Protein AF-A0A3N4H9L9-F1 (afdb_monomer_lite)

Organism: NCBI:txid1160509

Sequence (85 aa):
NTLHNHEPSSDPRQHPQHCRLSSEQREFIRQETRAGVTAANICVSLAEKWPDCLATRRTIYNTQLALRLEELKGRSEIQALLDEM

pLDDT: mean 82.78, std 12.42, range [49.0, 96.06]

Radius of gyration: 16.58 Å; chains: 1; bounding box: 51×20×43 Å

Foldseek 3Di:
DPDDVDDDDPDCLVPVVQQDDDPVLLVLLVVCVVVVHQLVVSVVVCCVVPVSRSHDSVNSVVSVVVVVCVVVVNDDPVRSVVVVD

Secondary structure (DSSP, 8-state):
----SSPPP--GGGSTTTTPPPHHHHHHHHHHHHTT--HHHHHHHHHHH-TT----HHHHHHHHHHHHHHHTTT--HHHHHHTT-

Structure (mmCIF, N/CA/C/O backbone):
data_AF-A0A3N4H9L9-F1
#
_entry.id   AF-A0A3N4H9L9-F1
#
loop_
_atom_site.group_PDB
_atom_site.id
_atom_site.type_symbol
_atom_site.label_atom_id
_atom_site.label_alt_id
_atom_site.label_comp_id
_atom_site.label_asym_id
_atom_site.label_entity_id
_atom_site.label_seq_id
_atom_site.pdbx_PDB_ins_code
_atom_site.Cartn_x
_atom_site.Cartn_y
_atom_site.Cartn_z
_atom_site.occupancy
_atom_site.B_iso_or_equiv
_atom_site.auth_seq_id
_atom_site.auth_comp_id
_atom_site.auth_asym_id
_atom_site.auth_atom_id
_atom_site.pdbx_PDB_model_num
ATOM 1 N N . ASN A 1 1 ? 35.976 7.334 1.410 1.00 49.00 1 ASN A N 1
ATOM 2 C CA . ASN A 1 1 ? 35.976 5.864 1.526 1.00 49.00 1 ASN A CA 1
ATOM 3 C C . ASN A 1 1 ? 34.586 5.377 1.128 1.00 49.00 1 ASN A C 1
ATOM 5 O O . ASN A 1 1 ? 33.663 5.565 1.904 1.00 49.00 1 ASN A O 1
ATOM 9 N N . THR A 1 2 ? 34.409 4.911 -0.110 1.00 61.69 2 THR A N 1
ATOM 10 C CA . THR A 1 2 ? 33.104 4.593 -0.742 1.00 61.69 2 THR A CA 1
ATOM 11 C C . THR A 1 2 ? 32.984 3.101 -1.074 1.00 61.69 2 THR A C 1
ATOM 13 O O . THR A 1 2 ? 32.357 2.724 -2.060 1.00 61.69 2 THR A O 1
ATOM 16 N N . LEU A 1 3 ? 33.630 2.241 -0.280 1.00 67.19 3 LEU A N 1
ATOM 17 C CA . LEU A 1 3 ? 33.529 0.788 -0.418 1.00 67.19 3 LEU A CA 1
ATOM 18 C C . LEU A 1 3 ? 32.131 0.338 0.022 1.00 67.19 3 LEU A C 1
ATOM 20 O O . LEU A 1 3 ? 31.877 0.078 1.196 1.00 67.19 3 LEU A O 1
ATOM 24 N N . HIS A 1 4 ? 31.210 0.304 -0.935 1.00 69.69 4 HIS A N 1
ATOM 25 C CA . HIS A 1 4 ? 29.936 -0.381 -0.792 1.00 69.69 4 HIS A CA 1
ATOM 26 C C . HIS A 1 4 ? 30.163 -1.883 -1.010 1.00 69.69 4 HIS A C 1
ATOM 28 O O . HIS A 1 4 ? 30.846 -2.279 -1.949 1.00 69.69 4 HIS A O 1
ATOM 34 N N . ASN A 1 5 ? 29.578 -2.727 -0.155 1.00 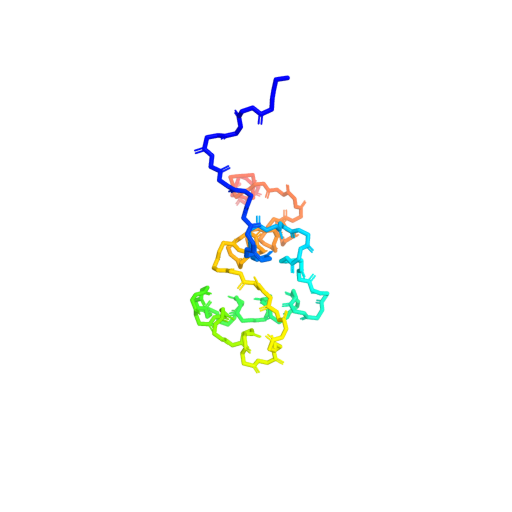78.94 5 ASN A N 1
ATOM 35 C CA . ASN A 1 5 ? 29.714 -4.192 -0.226 1.00 78.94 5 ASN A CA 1
ATOM 36 C C . ASN A 1 5 ? 28.866 -4.841 -1.340 1.00 78.94 5 ASN A C 1
ATOM 38 O O . ASN A 1 5 ? 28.696 -6.057 -1.358 1.00 78.94 5 ASN A O 1
ATOM 42 N N . HIS A 1 6 ? 28.288 -4.041 -2.234 1.00 69.50 6 HIS A N 1
ATOM 43 C CA . HIS A 1 6 ? 27.521 -4.506 -3.378 1.00 69.50 6 HIS A CA 1
ATOM 44 C C . HIS A 1 6 ? 27.511 -3.424 -4.459 1.00 69.50 6 HIS A C 1
ATOM 46 O O . HIS A 1 6 ? 27.633 -2.232 -4.157 1.00 69.50 6 HIS A O 1
ATOM 52 N N . GLU A 1 7 ? 27.332 -3.841 -5.709 1.00 76.06 7 GLU A N 1
ATOM 53 C CA . GLU A 1 7 ? 27.081 -2.913 -6.805 1.00 76.06 7 GLU A CA 1
ATOM 54 C C . GLU A 1 7 ? 25.767 -2.143 -6.583 1.00 76.06 7 GLU A C 1
ATOM 56 O O . GLU A 1 7 ? 24.823 -2.684 -5.989 1.00 76.06 7 GLU A O 1
ATOM 61 N N . PRO A 1 8 ? 25.673 -0.885 -7.049 1.00 77.94 8 PRO A N 1
ATOM 62 C CA . PRO A 1 8 ? 24.423 -0.137 -7.030 1.00 77.94 8 PRO A CA 1
ATOM 63 C C . PRO A 1 8 ? 23.293 -0.921 -7.711 1.00 77.94 8 PRO A C 1
ATOM 65 O O . PRO A 1 8 ? 23.469 -1.457 -8.805 1.00 77.94 8 PRO A O 1
ATOM 68 N N . SER A 1 9 ? 22.118 -0.977 -7.078 1.00 75.81 9 SER A N 1
ATOM 69 C CA . SER A 1 9 ? 20.947 -1.606 -7.697 1.00 75.81 9 SER A CA 1
ATOM 70 C C . SER A 1 9 ? 20.572 -0.872 -8.980 1.00 75.81 9 SER A C 1
ATOM 72 O O . SER A 1 9 ? 20.403 0.344 -8.977 1.00 75.81 9 SER A O 1
ATOM 74 N N . SER A 1 10 ? 20.399 -1.631 -10.060 1.00 76.88 10 SER A N 1
ATOM 75 C CA . SER A 1 10 ? 19.860 -1.121 -11.327 1.00 76.88 10 SER A CA 1
ATOM 76 C C . SER A 1 10 ? 18.337 -1.274 -11.424 1.00 76.88 10 SER A C 1
ATOM 78 O O . SER A 1 10 ? 17.727 -0.734 -12.342 1.00 76.88 10 SER A O 1
ATOM 80 N N . ASP A 1 11 ? 17.707 -2.012 -10.500 1.00 77.25 11 ASP A N 1
ATOM 81 C CA . ASP A 1 11 ? 16.257 -2.215 -10.502 1.00 77.25 11 ASP A CA 1
ATOM 82 C C . ASP A 1 11 ? 15.547 -0.996 -9.876 1.00 77.25 11 ASP A C 1
ATOM 84 O O . ASP A 1 11 ? 15.711 -0.746 -8.672 1.00 77.25 11 ASP A O 1
ATOM 88 N N . PRO A 1 12 ? 14.721 -0.251 -10.641 1.00 72.06 12 PRO A N 1
ATOM 89 C CA . PRO A 1 12 ? 13.990 0.908 -10.137 1.00 72.06 12 PRO A CA 1
ATOM 90 C C . PRO A 1 12 ? 13.032 0.556 -8.988 1.00 72.06 12 PRO A C 1
ATOM 92 O O . PRO A 1 12 ? 12.734 1.420 -8.163 1.00 72.06 12 PRO A O 1
ATOM 95 N N . ARG A 1 13 ? 12.608 -0.711 -8.855 1.00 71.06 13 ARG A N 1
ATOM 96 C CA . ARG A 1 13 ? 11.744 -1.183 -7.757 1.00 71.06 13 ARG A CA 1
ATOM 97 C C . ARG A 1 13 ? 12.421 -1.130 -6.388 1.00 71.06 13 ARG A C 1
ATOM 99 O O . ARG A 1 13 ? 11.735 -1.107 -5.364 1.00 71.06 13 ARG A O 1
ATOM 106 N N . GLN A 1 14 ? 13.754 -1.093 -6.351 1.00 71.12 14 GLN A N 1
ATOM 107 C CA . GLN A 1 14 ? 14.515 -0.941 -5.108 1.00 71.12 14 GLN A CA 1
ATOM 108 C C . GLN A 1 14 ? 14.564 0.507 -4.606 1.00 71.12 14 GLN A C 1
ATOM 110 O O . GLN A 1 14 ? 14.999 0.757 -3.481 1.00 71.12 14 GLN A O 1
ATOM 115 N N . HIS A 1 15 ? 14.067 1.464 -5.393 1.00 72.00 15 HIS A N 1
ATOM 116 C CA . HIS A 1 15 ? 14.051 2.877 -5.043 1.00 72.00 15 HIS A CA 1
ATOM 117 C C . HIS A 1 15 ? 12.616 3.335 -4.714 1.00 72.00 15 HIS A C 1
ATOM 119 O O . HIS A 1 15 ? 11.778 3.450 -5.610 1.00 72.00 15 HIS A O 1
ATOM 125 N N . PRO A 1 16 ? 12.305 3.677 -3.445 1.00 67.69 16 PRO A N 1
ATOM 126 C CA . PRO A 1 16 ? 10.944 4.017 -3.006 1.00 67.69 16 PRO A CA 1
ATOM 127 C C . PRO A 1 16 ? 10.278 5.156 -3.784 1.00 67.69 16 PRO A C 1
ATOM 129 O O . PRO A 1 16 ? 9.055 5.218 -3.866 1.00 67.69 16 PRO A O 1
ATOM 132 N N . GLN A 1 17 ? 11.080 6.062 -4.348 1.00 71.31 17 GLN A N 1
ATOM 133 C CA . GLN A 1 17 ? 10.604 7.201 -5.129 1.00 71.31 17 GLN A CA 1
ATOM 134 C C . GLN A 1 17 ? 9.932 6.758 -6.437 1.00 71.31 17 GLN A C 1
ATOM 136 O O . GLN A 1 17 ? 8.928 7.349 -6.823 1.00 71.31 17 GLN A O 1
ATOM 141 N N . HIS A 1 18 ? 10.441 5.695 -7.069 1.00 72.06 18 HIS A N 1
ATOM 142 C CA . HIS A 1 18 ? 9.887 5.115 -8.298 1.00 72.06 18 HIS A CA 1
ATOM 143 C C . HIS A 1 18 ? 8.701 4.179 -8.026 1.00 72.06 18 HIS A C 1
ATOM 145 O O . HIS A 1 18 ? 7.873 3.957 -8.900 1.00 72.06 18 HIS A O 1
ATOM 151 N N . CYS A 1 19 ? 8.572 3.683 -6.793 1.00 73.62 19 CYS A N 1
ATOM 152 C CA . CYS A 1 19 ? 7.454 2.849 -6.345 1.00 73.62 19 CYS A CA 1
ATOM 153 C C . CYS A 1 19 ? 6.290 3.657 -5.744 1.00 73.62 19 CYS A C 1
ATOM 155 O O . CYS A 1 19 ? 5.423 3.079 -5.081 1.00 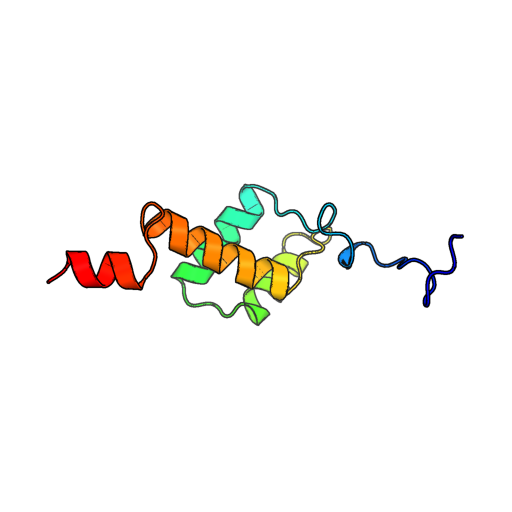73.62 19 CYS A O 1
ATOM 157 N N . ARG A 1 20 ? 6.287 4.989 -5.900 1.00 80.56 20 ARG A N 1
ATOM 158 C CA . ARG A 1 20 ? 5.214 5.847 -5.389 1.00 80.56 20 ARG A CA 1
ATOM 159 C C . ARG A 1 20 ? 3.932 5.620 -6.180 1.00 80.56 20 ARG A C 1
ATOM 161 O O . ARG A 1 20 ? 3.908 5.770 -7.395 1.00 80.56 20 ARG A O 1
ATOM 168 N N . LEU A 1 21 ? 2.865 5.312 -5.454 1.00 88.56 21 LEU A N 1
ATOM 169 C CA . LEU A 1 21 ? 1.528 5.179 -6.015 1.00 88.56 21 LEU A CA 1
ATOM 170 C C . LEU A 1 21 ? 0.944 6.560 -6.316 1.00 88.56 21 LEU A C 1
ATOM 172 O O . LEU A 1 21 ? 1.048 7.475 -5.493 1.00 88.56 21 LEU A O 1
ATOM 176 N N . SER A 1 22 ? 0.290 6.693 -7.468 1.00 91.31 22 SER A N 1
ATOM 177 C CA . SER A 1 22 ? -0.562 7.846 -7.752 1.00 91.31 22 SER A CA 1
ATOM 178 C C . SER A 1 22 ? -1.797 7.844 -6.842 1.00 91.31 22 SER A C 1
ATOM 180 O O . SER A 1 22 ? -2.162 6.819 -6.258 1.00 91.31 22 SER A O 1
ATOM 182 N N . SER A 1 23 ? -2.483 8.985 -6.737 1.00 90.06 23 SER A N 1
ATOM 183 C CA . SER A 1 23 ? -3.744 9.074 -5.987 1.00 90.06 23 SER A CA 1
ATOM 184 C C . SER A 1 23 ? -4.796 8.088 -6.508 1.00 90.06 23 SER A C 1
ATOM 186 O O . SER A 1 23 ? -5.511 7.482 -5.716 1.00 90.06 23 SER A O 1
ATOM 188 N N . GLU A 1 24 ? -4.848 7.879 -7.826 1.00 93.44 24 GLU A N 1
ATOM 189 C CA . GLU A 1 24 ? -5.762 6.928 -8.467 1.00 93.44 24 GLU A CA 1
ATOM 190 C C . GLU A 1 24 ? -5.427 5.476 -8.095 1.00 93.44 24 GLU A C 1
ATOM 192 O O . GLU A 1 24 ? -6.304 4.714 -7.692 1.00 93.44 24 GLU A O 1
ATOM 197 N N . GLN A 1 25 ? -4.146 5.098 -8.161 1.00 94.19 25 GLN A N 1
ATOM 198 C CA . GLN A 1 25 ? -3.688 3.759 -7.778 1.00 94.19 25 GLN A CA 1
ATOM 199 C C . GLN A 1 25 ? -3.927 3.493 -6.289 1.00 94.19 25 GLN A C 1
ATOM 201 O O . GLN A 1 25 ? -4.309 2.391 -5.897 1.00 94.19 25 GLN A O 1
ATOM 206 N N . ARG A 1 26 ? -3.737 4.512 -5.445 1.00 94.62 26 ARG A N 1
ATOM 207 C CA . ARG A 1 26 ? -4.020 4.426 -4.011 1.00 94.62 26 ARG A CA 1
ATOM 208 C C . ARG A 1 26 ? -5.506 4.201 -3.735 1.00 94.62 26 ARG A C 1
ATOM 210 O O . ARG A 1 26 ? -5.838 3.393 -2.868 1.00 94.62 26 ARG A O 1
ATOM 217 N N . GLU A 1 27 ? -6.385 4.889 -4.457 1.00 94.81 27 GLU A N 1
ATOM 218 C CA . GLU A 1 27 ? -7.831 4.710 -4.314 1.00 94.81 27 GLU A CA 1
ATOM 219 C C . GLU A 1 27 ? -8.288 3.338 -4.819 1.00 94.81 27 GLU A C 1
ATOM 221 O O . GLU A 1 27 ? -9.098 2.682 -4.169 1.00 94.81 27 GLU A O 1
ATOM 226 N N . PHE A 1 28 ? -7.690 2.837 -5.899 1.00 96.00 28 PHE A N 1
ATOM 227 C CA . PHE A 1 28 ? -7.908 1.462 -6.345 1.00 96.00 28 PHE A CA 1
ATOM 228 C C . PHE A 1 28 ? -7.544 0.442 -5.257 1.00 96.00 28 PHE A C 1
ATOM 230 O O . PHE A 1 28 ? -8.360 -0.409 -4.913 1.00 96.00 28 PHE A O 1
ATOM 237 N N . ILE A 1 29 ? -6.370 0.575 -4.625 1.00 95.00 29 ILE A N 1
ATOM 238 C CA . ILE A 1 29 ? -5.983 -0.294 -3.500 1.00 95.00 29 ILE A CA 1
ATOM 239 C C . ILE A 1 29 ? -6.993 -0.193 -2.350 1.00 95.00 29 ILE A C 1
ATOM 241 O O . ILE A 1 29 ? -7.295 -1.210 -1.726 1.00 95.00 29 ILE A O 1
ATOM 245 N N . ARG A 1 30 ? -7.528 1.002 -2.055 1.00 94.94 30 ARG A N 1
ATOM 246 C CA . ARG A 1 30 ? -8.559 1.190 -1.019 1.00 94.94 30 ARG A CA 1
ATOM 247 C C . ARG A 1 30 ? -9.817 0.380 -1.334 1.00 94.94 30 ARG A C 1
ATOM 249 O O . ARG A 1 30 ? -10.317 -0.312 -0.448 1.00 94.94 30 ARG A O 1
ATOM 256 N N . GLN A 1 31 ? -10.304 0.442 -2.571 1.00 95.81 31 GLN A N 1
ATOM 257 C CA . GLN A 1 31 ? -11.494 -0.290 -3.013 1.00 95.81 31 GLN A CA 1
ATOM 258 C C . GLN A 1 31 ? -11.281 -1.806 -2.942 1.00 95.81 31 GLN A C 1
ATOM 260 O O . GLN A 1 31 ? -12.067 -2.501 -2.301 1.00 95.81 31 GLN A O 1
ATOM 265 N N . GLU A 1 32 ? -10.168 -2.299 -3.482 1.00 96.06 32 GLU A N 1
ATOM 266 C CA . GLU A 1 32 ? -9.825 -3.725 -3.463 1.00 96.06 32 GLU A CA 1
ATOM 267 C C . GLU A 1 32 ? -9.626 -4.260 -2.037 1.00 96.06 32 GLU A C 1
ATOM 269 O O . GLU A 1 32 ? -10.070 -5.355 -1.695 1.00 96.06 32 GLU A O 1
ATOM 274 N N . THR A 1 33 ? -9.007 -3.460 -1.164 1.00 93.56 33 THR A N 1
ATOM 275 C CA . THR A 1 33 ? -8.822 -3.821 0.250 1.00 93.56 33 THR A CA 1
ATOM 276 C C . THR A 1 33 ? -10.165 -3.940 0.966 1.00 93.56 33 THR A C 1
ATOM 278 O O . THR A 1 33 ? -10.367 -4.880 1.730 1.00 93.56 33 THR A O 1
ATOM 281 N N . ARG A 1 34 ? -11.114 -3.033 0.694 1.00 92.12 34 ARG A N 1
ATOM 282 C CA . ARG A 1 34 ? -12.482 -3.110 1.237 1.00 92.12 34 ARG A CA 1
ATOM 283 C C . ARG A 1 34 ? -13.268 -4.297 0.685 1.00 92.12 34 ARG A C 1
ATOM 285 O O . ARG A 1 34 ? -14.083 -4.858 1.407 1.00 92.12 34 ARG A O 1
ATOM 292 N N . ALA A 1 35 ? -12.994 -4.699 -0.554 1.00 94.06 35 ALA A N 1
ATOM 293 C CA . ALA A 1 35 ? -13.540 -5.911 -1.160 1.00 94.06 35 ALA A CA 1
ATOM 294 C C . ALA A 1 35 ? -12.889 -7.209 -0.630 1.00 94.06 35 ALA A C 1
ATOM 296 O O . ALA A 1 35 ? -13.310 -8.301 -1.005 1.00 94.06 35 ALA A O 1
ATOM 297 N N . GLY A 1 36 ? -11.880 -7.115 0.247 1.00 93.31 36 GLY A N 1
ATOM 298 C CA . GLY A 1 36 ? -11.195 -8.269 0.835 1.00 93.31 36 GLY A CA 1
ATOM 299 C C . GLY A 1 36 ? -10.167 -8.929 -0.088 1.00 93.31 36 GLY A C 1
ATOM 300 O O . GLY A 1 36 ? -9.746 -10.058 0.167 1.00 93.31 36 GLY A O 1
ATOM 301 N N . VAL A 1 37 ? -9.745 -8.251 -1.158 1.00 95.75 37 VAL A N 1
ATOM 302 C CA . VAL A 1 37 ? -8.756 -8.782 -2.100 1.00 95.75 37 VAL A CA 1
ATOM 303 C C . VAL A 1 37 ? -7.371 -8.801 -1.451 1.00 95.75 37 VAL A C 1
ATOM 305 O O . VAL A 1 37 ? -6.946 -7.867 -0.768 1.00 95.75 37 VAL A O 1
ATOM 308 N N . THR A 1 38 ? -6.641 -9.897 -1.652 1.00 93.75 38 THR A N 1
ATOM 309 C CA . THR A 1 38 ? -5.317 -10.077 -1.048 1.00 93.75 38 THR A CA 1
ATOM 310 C C . THR A 1 38 ? -4.279 -9.157 -1.688 1.00 93.75 38 THR A C 1
ATOM 312 O O . THR A 1 38 ? -4.327 -8.875 -2.885 1.00 93.75 38 THR A O 1
ATOM 315 N N . ALA A 1 39 ? -3.259 -8.756 -0.924 1.00 93.50 39 ALA A N 1
ATOM 316 C CA . ALA A 1 39 ? -2.179 -7.906 -1.433 1.00 93.50 39 ALA A CA 1
ATOM 317 C C . ALA A 1 39 ? -1.451 -8.502 -2.656 1.00 93.50 39 ALA A C 1
ATOM 319 O O . ALA A 1 39 ? -0.950 -7.762 -3.500 1.00 93.50 39 ALA A O 1
ATOM 320 N N . ALA A 1 40 ? -1.393 -9.835 -2.773 1.00 93.94 40 ALA A N 1
ATOM 321 C CA . ALA A 1 40 ? -0.830 -10.506 -3.942 1.00 93.94 40 ALA A CA 1
ATOM 322 C C . ALA A 1 40 ? -1.675 -10.256 -5.202 1.00 93.94 40 ALA A C 1
ATOM 324 O O . ALA A 1 40 ? -1.126 -9.848 -6.223 1.00 93.94 40 ALA A O 1
ATOM 325 N N . ASN A 1 41 ? -2.997 -10.420 -5.109 1.00 95.94 41 ASN A N 1
ATOM 326 C CA . ASN A 1 41 ? -3.913 -10.206 -6.232 1.00 95.94 41 ASN A CA 1
ATOM 327 C C . ASN A 1 41 ? -4.041 -8.721 -6.596 1.00 95.94 41 ASN A C 1
ATOM 329 O O . ASN A 1 41 ? -4.083 -8.381 -7.777 1.00 95.94 41 ASN A O 1
ATOM 333 N N . ILE A 1 42 ? -4.004 -7.826 -5.603 1.00 95.94 42 ILE A N 1
ATOM 334 C CA . ILE A 1 42 ? -3.935 -6.375 -5.835 1.00 95.94 42 ILE A CA 1
ATOM 335 C C . ILE A 1 42 ? -2.666 -6.019 -6.623 1.00 95.94 42 ILE A C 1
ATOM 337 O O . ILE A 1 42 ? -2.713 -5.184 -7.520 1.00 95.94 42 ILE A O 1
ATOM 341 N N . CYS A 1 43 ? -1.533 -6.669 -6.328 1.00 94.38 43 CYS A N 1
ATOM 342 C CA . CYS A 1 43 ? -0.271 -6.442 -7.039 1.00 94.38 43 CYS A CA 1
ATOM 343 C C . CYS A 1 43 ? -0.356 -6.840 -8.511 1.00 94.38 43 CYS A C 1
ATOM 345 O O . CYS A 1 43 ? 0.146 -6.113 -9.363 1.00 94.38 43 CYS A O 1
ATOM 347 N N . VAL A 1 44 ? -0.994 -7.977 -8.796 1.00 94.94 44 VAL A N 1
ATOM 348 C CA . VAL A 1 44 ? -1.240 -8.433 -10.170 1.00 94.94 44 VAL A CA 1
ATOM 349 C C . VAL A 1 44 ? -2.155 -7.444 -10.890 1.00 94.94 44 VAL A C 1
ATOM 351 O O . VAL A 1 44 ? -1.782 -6.923 -11.934 1.00 94.94 44 VAL A O 1
ATOM 354 N N . SER A 1 45 ? -3.280 -7.085 -10.271 1.00 95.56 45 SER A N 1
ATOM 355 C CA . SER A 1 45 ? -4.265 -6.166 -10.859 1.00 95.56 45 SER A CA 1
ATOM 356 C C . SER A 1 45 ? -3.683 -4.770 -11.127 1.00 95.56 45 SER A C 1
ATOM 358 O O . SER A 1 45 ? -3.995 -4.141 -12.136 1.00 95.56 45 SER A O 1
ATOM 360 N N . LEU A 1 46 ? -2.796 -4.281 -10.250 1.00 93.81 46 LEU A N 1
ATOM 361 C CA . LEU A 1 46 ? -2.063 -3.028 -10.459 1.00 93.81 46 LEU A CA 1
ATOM 362 C C . LEU A 1 46 ? -1.137 -3.101 -11.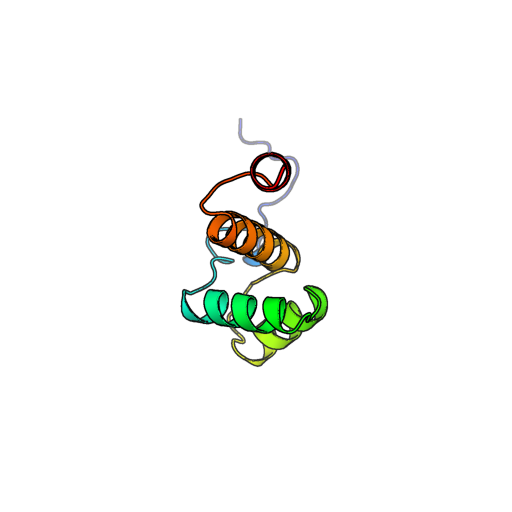673 1.00 93.81 46 LEU A C 1
ATOM 364 O O . LEU A 1 46 ? -1.107 -2.149 -12.445 1.00 93.81 46 LEU A O 1
ATOM 368 N N . ALA A 1 47 ? -0.405 -4.204 -11.842 1.00 92.00 47 ALA A N 1
ATOM 369 C CA . ALA A 1 47 ? 0.490 -4.394 -12.982 1.00 92.00 47 ALA A CA 1
ATOM 370 C C . ALA A 1 47 ? -0.280 -4.528 -14.307 1.00 92.00 47 ALA A C 1
ATOM 372 O O . ALA A 1 47 ? 0.191 -4.057 -15.338 1.00 92.00 47 ALA A O 1
ATOM 373 N N . GLU A 1 48 ? -1.473 -5.129 -14.280 1.00 94.06 48 GLU A N 1
ATOM 374 C CA . GLU A 1 48 ? -2.354 -5.236 -15.448 1.00 94.06 48 GLU A CA 1
ATOM 375 C C . GLU A 1 48 ? -2.970 -3.885 -15.834 1.00 94.06 48 GLU A C 1
ATOM 377 O O . GLU A 1 48 ? -2.998 -3.527 -17.011 1.00 94.06 48 GLU A O 1
ATOM 382 N N . LYS A 1 49 ? -3.453 -3.116 -14.851 1.00 94.56 49 LYS A N 1
ATOM 383 C CA . LYS A 1 49 ? -4.145 -1.841 -15.093 1.00 94.56 49 LYS A CA 1
ATOM 384 C C . LYS A 1 49 ? -3.189 -0.665 -15.317 1.00 94.56 49 LYS A C 1
ATOM 386 O O . LYS A 1 49 ? -3.518 0.252 -16.066 1.00 94.56 49 LYS A O 1
ATOM 391 N N . TRP A 1 50 ? -2.008 -0.693 -14.700 1.00 93.50 50 TRP A N 1
ATOM 392 C CA . TRP A 1 50 ? -0.947 0.300 -14.877 1.00 93.50 50 TRP A CA 1
ATOM 393 C C . TRP A 1 50 ? 0.397 -0.408 -15.114 1.00 93.50 50 TRP A C 1
ATOM 395 O O . TRP A 1 50 ? 1.136 -0.642 -14.156 1.00 93.50 50 TRP A O 1
ATOM 405 N N . PRO A 1 51 ? 0.755 -0.706 -16.376 1.00 88.56 51 PRO A N 1
ATOM 406 C CA . PRO A 1 51 ? 1.991 -1.421 -16.715 1.00 88.56 51 PRO A CA 1
ATOM 407 C C . PRO A 1 51 ? 3.280 -0.748 -16.216 1.00 88.56 51 PRO A C 1
ATOM 409 O O . PRO A 1 51 ? 4.249 -1.429 -15.888 1.00 88.56 51 PRO A O 1
ATOM 412 N N . ASP A 1 52 ? 3.275 0.582 -16.093 1.00 86.31 52 ASP A N 1
ATOM 413 C CA . ASP A 1 52 ? 4.405 1.365 -15.571 1.00 86.31 52 ASP A CA 1
ATOM 414 C C . ASP A 1 52 ? 4.467 1.385 -14.032 1.00 86.31 52 ASP A C 1
ATOM 416 O O . ASP A 1 52 ? 5.383 1.955 -13.433 1.00 86.31 52 ASP A O 1
ATOM 420 N N . CYS A 1 53 ? 3.482 0.788 -13.354 1.00 84.69 53 CYS A N 1
ATOM 421 C CA . CYS A 1 53 ? 3.444 0.732 -11.903 1.00 84.69 53 CYS A CA 1
ATOM 422 C C . CYS A 1 53 ? 4.480 -0.268 -11.384 1.00 84.69 53 CYS A C 1
ATOM 424 O O . CYS A 1 53 ? 4.362 -1.482 -11.535 1.00 84.69 53 CYS A O 1
ATOM 426 N N . LEU A 1 54 ? 5.482 0.250 -10.680 1.00 87.06 54 LEU A N 1
ATOM 427 C CA . LEU A 1 54 ? 6.525 -0.546 -10.032 1.00 87.06 54 LEU A CA 1
ATOM 428 C C . LEU A 1 54 ? 6.149 -0.970 -8.603 1.00 87.06 54 LEU A C 1
ATOM 430 O O . LEU A 1 54 ? 7.019 -1.307 -7.797 1.00 87.06 54 LEU A O 1
ATOM 434 N N . ALA A 1 55 ? 4.856 -0.941 -8.263 1.00 87.12 55 ALA A N 1
ATOM 435 C CA . ALA A 1 55 ? 4.385 -1.323 -6.942 1.00 87.12 55 ALA A CA 1
ATOM 436 C C . ALA A 1 55 ? 4.744 -2.780 -6.631 1.00 87.12 55 ALA A C 1
ATOM 438 O O . ALA A 1 55 ? 4.542 -3.696 -7.424 1.00 87.12 55 ALA A O 1
ATOM 439 N N . THR A 1 56 ? 5.266 -2.993 -5.429 1.00 90.06 56 THR A N 1
ATOM 440 C CA . THR A 1 56 ? 5.571 -4.325 -4.910 1.00 90.06 56 THR A CA 1
ATOM 441 C C . THR A 1 56 ? 4.518 -4.736 -3.885 1.00 90.06 56 THR A C 1
ATOM 443 O O . THR A 1 56 ? 3.784 -3.900 -3.352 1.00 90.06 56 THR A O 1
ATOM 446 N N . ARG A 1 57 ? 4.501 -6.016 -3.495 1.00 91.62 57 ARG A N 1
ATOM 447 C CA . ARG A 1 57 ? 3.682 -6.483 -2.359 1.00 91.62 57 ARG A CA 1
ATOM 448 C C . ARG A 1 57 ? 3.920 -5.658 -1.088 1.00 91.62 57 ARG A C 1
ATOM 450 O O . ARG A 1 57 ? 2.974 -5.352 -0.372 1.00 91.62 57 ARG A O 1
ATOM 457 N N . ARG A 1 58 ? 5.167 -5.241 -0.829 1.00 90.31 58 ARG A N 1
ATOM 458 C CA . ARG A 1 58 ? 5.500 -4.371 0.311 1.00 90.31 58 ARG A CA 1
ATOM 459 C C . ARG A 1 58 ? 4.892 -2.977 0.168 1.00 90.31 58 ARG A C 1
ATOM 461 O O . ARG A 1 58 ? 4.402 -2.438 1.156 1.00 90.31 58 ARG A O 1
ATOM 468 N N . THR A 1 59 ? 4.878 -2.417 -1.042 1.00 90.75 59 THR A N 1
ATOM 469 C CA . THR A 1 59 ? 4.180 -1.155 -1.333 1.00 90.75 59 THR A CA 1
ATOM 470 C C . THR A 1 59 ? 2.697 -1.258 -0.969 1.00 90.75 59 THR A C 1
ATOM 472 O O . THR A 1 59 ? 2.164 -0.362 -0.315 1.00 90.75 59 THR A O 1
ATOM 475 N N . ILE A 1 60 ? 2.047 -2.371 -1.321 1.00 93.44 60 ILE A N 1
ATOM 476 C CA . ILE A 1 60 ? 0.624 -2.596 -1.036 1.00 93.44 60 ILE A CA 1
ATOM 477 C C . ILE A 1 60 ? 0.370 -2.742 0.462 1.00 93.44 60 ILE A C 1
ATOM 479 O O . ILE A 1 60 ? -0.473 -2.018 0.979 1.00 93.44 60 ILE A O 1
ATOM 483 N N . TYR A 1 61 ? 1.133 -3.572 1.183 1.00 93.50 61 TYR A N 1
ATOM 484 C CA . TYR A 1 61 ? 0.976 -3.703 2.639 1.00 93.50 61 TYR A CA 1
ATOM 485 C C . TYR A 1 61 ? 1.142 -2.368 3.371 1.00 93.50 61 TYR A C 1
ATOM 487 O O . TYR A 1 61 ? 0.320 -2.015 4.213 1.00 93.50 61 TYR A O 1
ATOM 495 N N . ASN A 1 62 ? 2.166 -1.587 3.013 1.00 91.62 62 ASN A N 1
ATOM 496 C CA . ASN A 1 62 ? 2.368 -0.259 3.592 1.00 91.62 62 ASN A CA 1
ATOM 497 C C . ASN A 1 62 ? 1.190 0.677 3.296 1.00 91.62 62 ASN A C 1
ATOM 499 O O . ASN A 1 62 ? 0.785 1.461 4.151 1.00 91.62 62 ASN A O 1
ATOM 503 N N . THR A 1 63 ? 0.631 0.589 2.088 1.00 92.88 63 THR A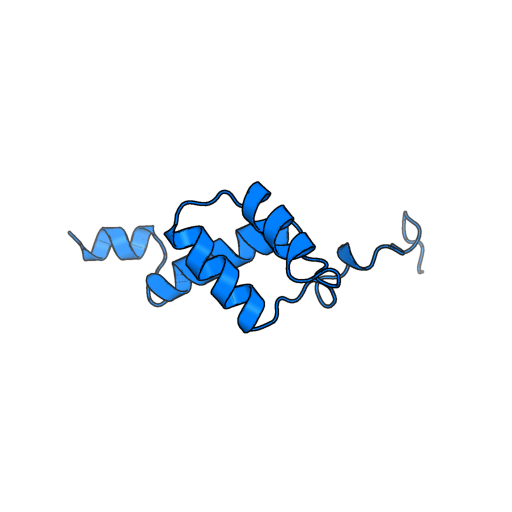 N 1
ATOM 504 C CA . THR A 1 63 ? -0.529 1.392 1.691 1.00 92.88 63 THR A CA 1
ATOM 505 C C . THR A 1 63 ? -1.767 0.979 2.473 1.00 92.88 63 THR A C 1
ATOM 507 O O . THR A 1 63 ? -2.445 1.845 3.009 1.00 92.88 63 THR A O 1
ATOM 510 N N . GLN A 1 64 ? -2.029 -0.320 2.611 1.00 93.12 64 GLN A N 1
ATOM 511 C CA . GLN A 1 64 ? -3.133 -0.845 3.415 1.00 93.12 64 GLN A CA 1
ATOM 512 C C . GLN A 1 64 ? -3.033 -0.398 4.873 1.00 93.12 64 GLN A C 1
ATOM 514 O O . GLN A 1 64 ? -4.017 0.086 5.428 1.00 93.12 64 GLN A O 1
ATOM 519 N N . LEU A 1 65 ? -1.840 -0.469 5.467 1.00 90.56 65 LEU A N 1
ATOM 520 C CA . LEU A 1 65 ? -1.598 0.030 6.819 1.00 90.56 65 LEU A CA 1
ATOM 521 C C . LEU A 1 65 ? -1.883 1.536 6.929 1.00 90.56 65 LEU A C 1
ATOM 523 O O . LEU A 1 65 ? -2.56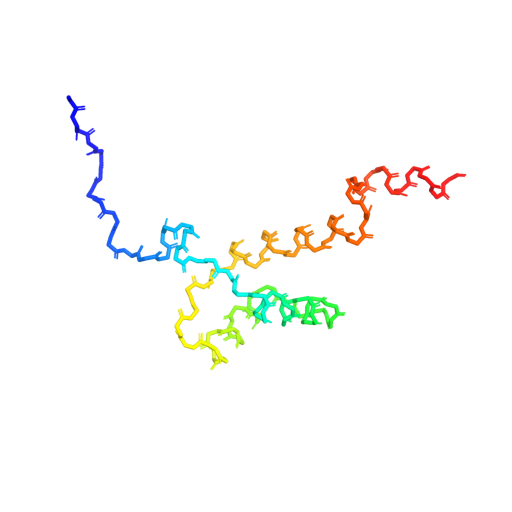5 1.967 7.855 1.00 90.56 65 LEU A O 1
ATOM 527 N N . ALA A 1 66 ? -1.414 2.339 5.969 1.00 89.38 66 ALA A N 1
ATOM 528 C CA . ALA A 1 66 ? -1.688 3.774 5.946 1.00 89.38 66 ALA A CA 1
ATOM 529 C C . ALA A 1 66 ? -3.190 4.078 5.800 1.00 89.38 66 ALA A C 1
ATOM 531 O O . ALA A 1 66 ? -3.705 4.954 6.487 1.00 89.38 66 ALA A O 1
ATOM 532 N N . LEU A 1 67 ? -3.905 3.341 4.942 1.00 89.62 67 LEU A N 1
ATOM 533 C CA . LEU A 1 67 ? -5.357 3.459 4.776 1.00 89.62 67 LEU A CA 1
ATOM 534 C C . LEU A 1 67 ? -6.100 3.108 6.072 1.00 89.62 67 LEU A C 1
ATOM 536 O O . LEU A 1 67 ? -7.027 3.817 6.453 1.00 89.62 67 LEU A O 1
ATOM 540 N N . ARG A 1 68 ? -5.661 2.058 6.773 1.00 85.62 68 ARG A N 1
ATOM 541 C CA . ARG A 1 68 ? -6.219 1.641 8.064 1.00 85.62 68 ARG A CA 1
ATOM 542 C C . ARG A 1 68 ? -6.041 2.725 9.128 1.00 85.62 68 ARG A C 1
ATOM 544 O O . ARG A 1 68 ? -6.992 3.064 9.820 1.00 85.62 68 ARG A O 1
ATOM 551 N N . LEU A 1 69 ? -4.847 3.312 9.221 1.00 85.25 69 LEU A N 1
ATOM 552 C CA . LEU A 1 69 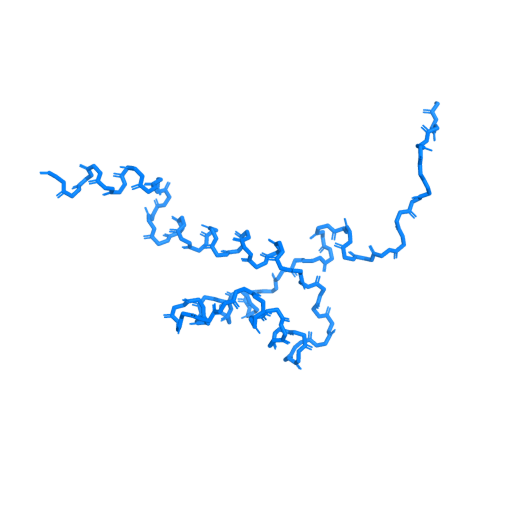? -4.572 4.421 10.140 1.00 85.25 69 LEU A CA 1
ATOM 553 C C . LEU A 1 69 ? -5.421 5.660 9.818 1.00 85.25 69 LEU A C 1
ATOM 555 O O . LEU A 1 69 ? -5.912 6.310 10.737 1.00 85.25 69 LEU A O 1
ATOM 559 N N . GLU A 1 70 ? -5.631 5.979 8.537 1.00 85.38 70 GLU A N 1
ATOM 560 C CA . GLU A 1 70 ? -6.540 7.059 8.121 1.00 85.38 70 GLU A CA 1
ATOM 561 C C . GLU A 1 70 ? -7.984 6.799 8.568 1.00 85.38 70 GLU A C 1
ATOM 563 O O . GLU A 1 70 ? -8.634 7.706 9.090 1.00 85.38 70 GLU A O 1
ATOM 568 N N . GLU A 1 71 ? -8.481 5.569 8.405 1.00 80.75 71 GLU A N 1
ATOM 569 C CA . GLU A 1 71 ? -9.830 5.174 8.840 1.00 80.75 71 GLU A CA 1
ATOM 570 C C . GLU A 1 71 ? -9.996 5.281 10.362 1.00 80.75 71 GLU A C 1
ATOM 572 O O . GLU A 1 71 ? -11.029 5.747 10.841 1.00 80.75 71 GLU A O 1
ATOM 577 N N . LEU A 1 72 ? -8.946 4.963 11.122 1.00 80.19 72 LEU A N 1
ATOM 578 C CA . LEU A 1 72 ? -8.900 5.129 12.577 1.00 80.19 72 LEU A CA 1
ATOM 579 C C . LEU A 1 72 ? -8.646 6.583 13.024 1.00 80.19 72 LEU A C 1
ATOM 581 O O . LEU A 1 72 ? -8.374 6.829 14.199 1.00 80.19 72 LEU A O 1
ATOM 585 N N . LYS A 1 73 ? -8.710 7.566 12.111 1.00 77.94 73 LYS A N 1
ATOM 586 C CA . LYS A 1 73 ? -8.393 8.986 12.368 1.00 77.94 73 LYS A CA 1
ATOM 587 C C . LYS A 1 73 ? -7.016 9.183 13.027 1.00 77.94 73 LYS A C 1
ATOM 589 O O . LYS A 1 73 ? -6.841 10.065 13.865 1.00 77.94 73 LYS A O 1
ATOM 594 N N . GLY A 1 74 ? -6.041 8.348 12.668 1.00 62.16 74 GLY A N 1
ATOM 595 C CA . GLY A 1 74 ? -4.678 8.376 13.204 1.00 62.16 74 GLY A CA 1
ATOM 596 C C . GLY A 1 74 ? -4.490 7.664 14.546 1.00 62.16 74 GLY A C 1
ATOM 597 O O . GLY A 1 74 ? -3.398 7.729 15.107 1.00 62.16 74 GLY A O 1
ATOM 598 N N . ARG A 1 75 ? -5.516 6.983 15.067 1.00 63.19 75 ARG A N 1
ATOM 599 C CA . ARG A 1 75 ? -5.413 6.167 16.284 1.00 63.19 75 ARG A CA 1
ATOM 600 C C . ARG A 1 75 ? -4.804 4.807 15.957 1.00 63.19 75 ARG A C 1
ATOM 602 O O . ARG A 1 75 ? -5.058 4.242 14.893 1.00 63.19 75 ARG A O 1
ATOM 609 N N . SER A 1 76 ? -4.002 4.273 16.872 1.00 65.12 76 SER A N 1
ATOM 610 C CA . SER A 1 76 ? -3.576 2.876 16.791 1.00 65.12 76 SER A CA 1
ATOM 611 C C . SER A 1 76 ? -4.768 1.944 17.027 1.00 65.12 76 SER A C 1
ATOM 613 O O . SER A 1 76 ? -5.758 2.333 17.646 1.00 65.12 76 SER A O 1
ATOM 615 N N . GLU A 1 77 ? -4.673 0.696 16.567 1.00 63.19 77 GLU A N 1
ATOM 616 C CA . GLU A 1 77 ? -5.734 -0.304 16.767 1.00 63.19 77 GLU A CA 1
ATOM 617 C C . GLU A 1 77 ? -6.077 -0.488 18.254 1.00 63.19 77 GLU A C 1
ATOM 619 O O . GLU A 1 77 ? -7.246 -0.594 18.610 1.00 63.19 77 GLU A O 1
ATOM 624 N N . ILE A 1 78 ? -5.069 -0.426 19.132 1.00 68.75 78 ILE A N 1
ATOM 625 C CA . ILE A 1 78 ? -5.255 -0.490 20.589 1.00 68.75 78 ILE A CA 1
ATOM 626 C C . ILE A 1 78 ? -6.031 0.731 21.100 1.00 68.75 78 ILE A C 1
ATOM 628 O O . ILE A 1 78 ? -6.918 0.584 21.932 1.00 68.75 78 ILE A O 1
ATOM 632 N N . GLN A 1 79 ? -5.722 1.933 20.607 1.00 63.38 79 GLN A N 1
ATOM 633 C CA . GLN A 1 79 ? -6.430 3.153 21.011 1.00 63.38 79 GLN A CA 1
ATOM 634 C C . GLN A 1 79 ? -7.889 3.148 20.548 1.00 63.38 79 GLN A C 1
ATOM 636 O O . GLN A 1 79 ? -8.759 3.568 21.297 1.00 63.38 79 GLN A O 1
ATOM 641 N N . ALA A 1 80 ? -8.164 2.654 19.339 1.00 62.12 80 ALA A N 1
ATOM 642 C CA . ALA A 1 80 ? -9.532 2.525 18.847 1.00 62.12 80 ALA A CA 1
ATOM 643 C C . ALA A 1 80 ? -10.347 1.513 19.668 1.00 62.12 80 ALA A C 1
ATOM 645 O O . ALA A 1 80 ? -11.498 1.784 19.984 1.00 62.12 80 ALA A O 1
ATOM 646 N N . LEU A 1 81 ? -9.734 0.391 20.062 1.00 66.44 81 LEU A N 1
ATOM 647 C CA . LEU A 1 81 ? -10.380 -0.629 20.890 1.00 66.44 81 LEU A CA 1
ATOM 648 C C . LEU A 1 81 ? -10.713 -0.118 22.303 1.00 66.44 81 LEU A C 1
ATOM 650 O O . LEU A 1 81 ? -11.763 -0.446 22.841 1.00 66.44 81 LEU A O 1
ATOM 654 N N . LEU A 1 82 ? -9.824 0.679 22.905 1.00 68.69 82 LEU A N 1
ATOM 655 C CA . LEU A 1 82 ? -10.025 1.237 24.249 1.00 68.69 82 LEU A CA 1
ATOM 656 C C . LEU A 1 82 ? -11.127 2.306 24.305 1.00 68.69 82 LEU A C 1
ATOM 658 O O . LEU A 1 82 ? -11.741 2.464 25.352 1.00 68.69 82 LEU A O 1
ATOM 662 N N . ASP A 1 83 ? -11.382 3.020 23.206 1.00 62.31 83 ASP A N 1
ATOM 663 C CA . ASP A 1 83 ? -12.437 4.042 23.125 1.00 62.31 83 ASP A CA 1
ATOM 664 C C . ASP A 1 83 ? -13.857 3.441 23.007 1.00 62.31 83 ASP A C 1
ATOM 666 O O . ASP A 1 83 ? -14.839 4.156 23.202 1.00 62.31 83 ASP A O 1
ATOM 670 N N . GLU A 1 84 ? -13.983 2.154 22.658 1.00 61.88 84 GLU A N 1
ATOM 671 C CA . GLU A 1 84 ? -15.267 1.439 22.539 1.00 61.88 84 GLU A CA 1
ATOM 672 C C . GLU A 1 84 ? -15.707 0.734 23.843 1.00 61.88 84 GLU A C 1
ATOM 674 O O . GLU A 1 84 ? -16.757 0.086 23.857 1.00 61.88 84 GLU A O 1
ATOM 679 N N . MET A 1 85 ? -14.931 0.857 24.930 1.00 52.28 85 MET A N 1
ATOM 680 C CA . MET A 1 85 ? -15.229 0.301 26.263 1.00 52.28 85 MET A CA 1
ATOM 681 C C . MET A 1 85 ? -15.856 1.334 27.201 1.00 52.28 85 MET A C 1
ATOM 683 O O . MET A 1 85 ? -16.786 0.941 27.943 1.00 52.28 85 MET A O 1
#